Protein AF-A0A9W9FFK9-F1 (afdb_monomer_lite)

Radius of gyration: 16.59 Å; chains: 1; bounding box: 41×20×45 Å

Secondary structure (DSSP, 8-state):
---SSS-SEEETTTTEEEEETTS-SEEEE--HHHHHHHHHHHHT-HHHHHHHTTS-----SEEEEHHHHHHHHHHHH-----SPEEE-GGGT-

Structure (mmCIF, N/CA/C/O backbone):
data_AF-A0A9W9FFK9-F1
#
_entry.id   AF-A0A9W9FFK9-F1
#
loop_
_atom_site.group_PDB
_atom_site.id
_atom_site.type_symbol
_atom_site.label_atom_id
_atom_site.label_alt_id
_atom_site.label_comp_id
_atom_site.label_asym_id
_atom_site.label_entity_id
_atom_site.label_seq_id
_atom_site.pdbx_PDB_ins_code
_atom_site.Cartn_x
_atom_site.Cartn_y
_atom_site.Cartn_z
_atom_site.occupancy
_atom_site.B_iso_or_equiv
_atom_site.auth_seq_id
_atom_site.auth_comp_id
_atom_site.auth_asym_id
_atom_site.auth_atom_id
_atom_site.pdbx_PDB_model_num
ATOM 1 N N . MET A 1 1 ? 9.781 11.371 12.303 1.00 27.55 1 MET A N 1
ATOM 2 C CA . MET A 1 1 ? 10.783 10.790 11.388 1.00 27.55 1 MET A CA 1
ATOM 3 C C . MET A 1 1 ? 10.039 10.421 10.111 1.00 27.55 1 MET A C 1
ATOM 5 O O . MET A 1 1 ? 9.365 9.404 10.078 1.00 27.55 1 MET A O 1
ATOM 9 N N . GLY A 1 2 ? 9.977 11.348 9.153 1.00 34.09 2 GLY A N 1
ATOM 10 C CA . GLY A 1 2 ? 9.284 11.143 7.878 1.00 34.09 2 GLY A CA 1
ATOM 11 C C . GLY A 1 2 ? 10.288 10.661 6.843 1.00 34.09 2 GLY A C 1
ATOM 12 O O . GLY A 1 2 ? 11.423 11.136 6.847 1.00 34.09 2 GLY A O 1
ATOM 13 N N . ILE A 1 3 ? 9.892 9.713 5.994 1.00 40.72 3 ILE A N 1
ATOM 14 C CA . ILE A 1 3 ? 10.723 9.261 4.877 1.00 40.72 3 ILE A CA 1
ATOM 15 C C . ILE A 1 3 ? 11.057 10.505 4.043 1.00 40.72 3 ILE A C 1
ATOM 17 O O . ILE A 1 3 ? 10.168 11.189 3.543 1.00 40.72 3 ILE A O 1
ATOM 21 N N . LYS A 1 4 ? 12.350 10.840 3.977 1.00 39.94 4 LYS A N 1
ATOM 22 C CA . LYS A 1 4 ? 12.883 12.057 3.339 1.00 39.94 4 LYS A CA 1
ATOM 23 C C . LYS A 1 4 ? 12.708 12.053 1.812 1.00 39.94 4 LYS A C 1
ATOM 25 O O . LYS A 1 4 ? 12.892 13.079 1.168 1.00 39.94 4 LYS A O 1
ATOM 30 N N . TYR A 1 5 ? 12.353 10.897 1.258 1.00 43.84 5 TYR A N 1
ATOM 31 C CA . TYR A 1 5 ? 12.223 10.615 -0.161 1.00 43.84 5 TYR A CA 1
ATOM 32 C C . TYR A 1 5 ? 10.763 10.292 -0.477 1.00 43.84 5 TYR A C 1
ATOM 34 O O . TYR A 1 5 ? 10.133 9.450 0.164 1.00 43.84 5 TYR A O 1
ATOM 42 N N . GLY A 1 6 ? 10.207 11.037 -1.427 1.00 50.84 6 GLY A N 1
ATOM 43 C CA . GLY A 1 6 ? 8.836 10.870 -1.872 1.00 50.84 6 GLY A CA 1
ATOM 44 C C . GLY A 1 6 ? 8.635 9.525 -2.563 1.00 50.84 6 GLY A C 1
ATOM 45 O O . GLY A 1 6 ? 9.360 9.206 -3.495 1.00 50.84 6 GLY A O 1
ATOM 46 N N . VAL A 1 7 ? 7.578 8.838 -2.126 1.00 60.47 7 VAL A N 1
ATOM 47 C CA . VAL A 1 7 ? 6.920 7.669 -2.732 1.00 60.47 7 VAL A CA 1
ATOM 48 C C . VAL A 1 7 ? 7.784 6.398 -2.801 1.00 60.47 7 VAL A C 1
ATOM 50 O O . VAL A 1 7 ? 8.730 6.302 -3.570 1.00 60.47 7 VAL A O 1
ATOM 53 N N . LEU A 1 8 ? 7.402 5.391 -2.009 1.00 74.38 8 LEU A N 1
ATOM 54 C CA . LEU A 1 8 ? 7.883 4.012 -2.142 1.00 74.38 8 LEU A CA 1
ATOM 55 C C . LEU A 1 8 ? 7.423 3.462 -3.505 1.00 74.38 8 LEU A C 1
ATOM 57 O O . LEU A 1 8 ? 6.217 3.423 -3.769 1.00 74.38 8 LEU A O 1
ATOM 61 N N . GLY A 1 9 ? 8.354 3.049 -4.369 1.00 84.12 9 GLY A N 1
ATOM 62 C CA . GLY A 1 9 ? 8.043 2.530 -5.703 1.00 84.12 9 GLY A CA 1
ATOM 63 C C . GLY A 1 9 ? 7.946 3.612 -6.797 1.00 84.12 9 GLY A C 1
ATOM 64 O O . GLY A 1 9 ? 8.892 4.388 -6.963 1.00 84.12 9 GLY A O 1
ATOM 65 N N . PRO A 1 10 ? 6.877 3.636 -7.621 1.00 88.50 10 PRO A N 1
ATOM 66 C CA . PRO A 1 10 ? 6.835 4.433 -8.848 1.00 88.50 10 PRO A CA 1
ATOM 67 C C . PRO A 1 10 ? 6.495 5.909 -8.603 1.00 88.50 10 PRO A C 1
ATOM 69 O O . PRO A 1 10 ? 5.560 6.243 -7.874 1.00 88.50 10 PRO A O 1
ATOM 72 N N . ASN A 1 11 ? 7.178 6.805 -9.319 1.00 87.31 11 ASN A N 1
ATOM 73 C CA . ASN A 1 11 ? 6.838 8.222 -9.414 1.00 87.31 11 ASN A CA 1
ATOM 74 C C . ASN A 1 11 ? 6.505 8.599 -10.872 1.00 87.31 11 ASN A C 1
ATOM 76 O O . ASN A 1 11 ? 7.412 8.856 -11.670 1.00 87.31 11 ASN A O 1
ATOM 80 N N . PRO A 1 12 ? 5.210 8.670 -11.239 1.00 83.75 12 PRO A N 1
ATOM 81 C CA . PRO A 1 12 ? 4.783 8.993 -12.603 1.00 83.75 12 PRO A CA 1
ATOM 82 C C . PRO A 1 12 ? 5.219 10.380 -13.092 1.00 83.75 12 PRO A C 1
ATOM 84 O O . PRO A 1 12 ? 5.384 10.579 -14.293 1.00 83.75 12 PRO A O 1
ATOM 87 N N . VAL A 1 13 ? 5.421 11.340 -12.181 1.00 84.81 13 VAL A N 1
ATOM 88 C CA . VAL A 1 13 ? 5.811 12.716 -12.531 1.00 84.81 13 VAL A CA 1
ATOM 89 C C . VAL A 1 13 ? 7.267 12.760 -12.982 1.00 84.81 13 VAL A C 1
ATOM 91 O O . VAL A 1 13 ? 7.581 13.369 -14.002 1.00 84.81 13 VAL A O 1
ATOM 94 N N . SER A 1 14 ? 8.159 12.104 -12.236 1.00 86.44 14 SER A N 1
ATOM 95 C CA . SER A 1 14 ? 9.584 12.041 -12.577 1.00 86.44 14 SER A CA 1
ATOM 96 C C . SER A 1 14 ? 9.935 10.904 -13.537 1.00 86.44 14 SER A C 1
ATOM 98 O O . SER A 1 14 ? 11.056 10.886 -14.041 1.00 86.44 14 SER A O 1
ATOM 100 N N . LYS A 1 15 ? 8.998 9.977 -13.791 1.00 88.69 15 LYS A N 1
ATO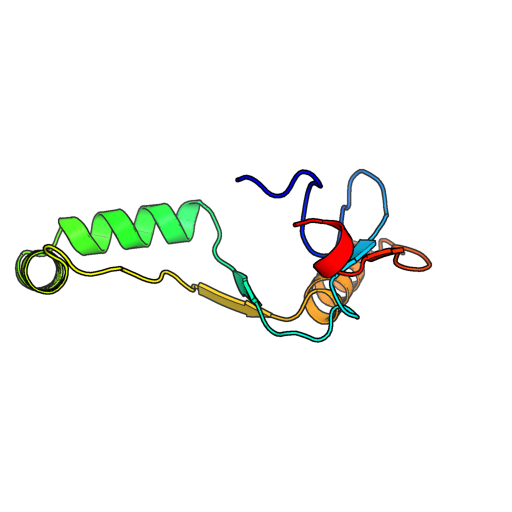M 101 C CA . LYS A 1 15 ? 9.199 8.735 -14.560 1.00 88.69 15 LYS A CA 1
ATOM 102 C C . LYS A 1 15 ? 10.348 7.884 -14.016 1.00 88.69 15 LYS A C 1
ATOM 104 O O . LYS A 1 15 ? 11.103 7.285 -14.772 1.00 88.69 15 LYS A O 1
ATOM 109 N N . LYS A 1 16 ? 10.501 7.864 -12.692 1.00 88.81 16 LYS A N 1
ATOM 110 C CA . LYS A 1 16 ? 11.506 7.060 -11.987 1.00 88.81 16 LYS A CA 1
ATOM 111 C C . LYS A 1 16 ? 10.840 6.175 -10.945 1.00 88.81 16 LYS A C 1
ATOM 113 O O . LYS A 1 16 ? 9.788 6.536 -10.418 1.00 88.81 16 LYS A O 1
ATOM 118 N N . ALA A 1 17 ? 11.478 5.056 -10.628 1.00 89.81 17 ALA A N 1
ATOM 119 C CA . ALA A 1 17 ? 11.112 4.208 -9.503 1.00 89.81 17 ALA A CA 1
ATOM 120 C C . ALA A 1 17 ? 12.284 4.096 -8.521 1.00 89.81 17 ALA A C 1
ATOM 122 O O . ALA A 1 17 ? 13.439 4.013 -8.942 1.00 89.81 17 ALA A O 1
ATOM 123 N N . VAL A 1 18 ? 11.971 4.090 -7.226 1.00 88.94 18 VAL A N 1
ATOM 124 C CA . VAL A 1 18 ? 12.942 3.873 -6.147 1.00 88.94 18 VAL A CA 1
ATOM 125 C C . VAL A 1 18 ? 12.508 2.653 -5.347 1.00 88.94 18 VAL A C 1
ATOM 127 O O . VAL A 1 18 ? 11.361 2.581 -4.899 1.00 88.94 18 VAL A O 1
ATOM 130 N N . PHE A 1 19 ? 13.426 1.704 -5.181 1.00 89.88 19 PHE A N 1
ATOM 131 C CA . PHE A 1 19 ? 13.226 0.461 -4.451 1.00 89.88 19 PHE A CA 1
ATOM 132 C C . PHE A 1 19 ? 14.094 0.416 -3.204 1.00 89.88 19 PHE A C 1
ATOM 134 O O . PHE A 1 19 ? 15.302 0.634 -3.236 1.00 89.88 19 PHE A O 1
ATOM 141 N N . TYR A 1 20 ? 13.466 0.107 -2.079 1.00 86.25 20 TYR A N 1
ATOM 142 C CA . TYR A 1 20 ? 14.115 0.007 -0.788 1.00 86.25 20 TYR A CA 1
ATOM 143 C C . TYR A 1 20 ? 14.366 -1.459 -0.458 1.00 86.25 20 TYR A C 1
ATOM 145 O O . TYR A 1 20 ? 13.454 -2.286 -0.422 1.00 86.25 20 TYR A O 1
ATOM 153 N N . SER A 1 21 ? 15.623 -1.797 -0.157 1.00 84.12 21 SER A N 1
ATOM 154 C CA . SER A 1 21 ? 16.041 -3.187 0.091 1.00 84.12 21 SER A CA 1
ATOM 155 C C . SER A 1 21 ? 15.627 -4.168 -1.024 1.00 84.12 21 SER A C 1
ATOM 157 O O . SER A 1 21 ? 15.152 -5.263 -0.711 1.00 84.12 21 SER A O 1
ATOM 159 N N . GLY A 1 22 ? 15.757 -3.793 -2.300 1.00 84.38 22 GLY A N 1
ATOM 160 C CA . GLY A 1 22 ? 15.396 -4.657 -3.426 1.00 84.38 22 GLY A CA 1
ATOM 161 C C . GLY A 1 22 ? 13.924 -4.610 -3.835 1.00 84.38 22 GLY A C 1
ATOM 162 O O . GLY A 1 22 ? 13.567 -5.252 -4.814 1.00 84.38 22 GLY A O 1
ATOM 163 N N . GLY A 1 23 ? 13.049 -3.892 -3.123 1.00 87.88 23 GLY A N 1
ATOM 164 C CA . GLY A 1 23 ? 11.662 -3.648 -3.544 1.00 87.88 23 GLY A CA 1
ATOM 165 C C . GLY A 1 23 ? 10.706 -4.848 -3.520 1.00 87.88 23 GLY A C 1
ATOM 166 O O . GLY A 1 23 ? 9.529 -4.679 -3.837 1.00 87.88 23 GLY A O 1
ATOM 167 N N . ASP A 1 24 ? 11.174 -6.034 -3.119 1.00 90.81 24 ASP A N 1
ATOM 168 C CA . ASP A 1 24 ? 10.379 -7.275 -3.044 1.00 90.81 24 ASP A CA 1
ATOM 169 C C . ASP A 1 24 ? 9.619 -7.435 -1.722 1.00 90.81 24 ASP A C 1
ATOM 171 O O . ASP A 1 24 ? 8.746 -8.294 -1.577 1.00 90.81 24 ASP A O 1
ATOM 175 N N . LYS A 1 25 ? 9.945 -6.612 -0.721 1.00 89.88 25 LYS A N 1
ATOM 176 C CA . LYS A 1 25 ? 9.280 -6.674 0.580 1.00 89.88 25 LYS A CA 1
ATOM 177 C C . LYS A 1 25 ? 7.846 -6.179 0.455 1.00 89.88 25 LYS A C 1
ATOM 179 O O . LYS A 1 25 ? 7.589 -5.094 -0.060 1.00 89.88 25 LYS A O 1
ATOM 184 N N . VAL A 1 26 ? 6.917 -6.971 0.979 1.00 90.62 26 VAL A N 1
ATOM 185 C CA . VAL A 1 26 ? 5.504 -6.599 1.039 1.00 90.62 26 VAL A CA 1
ATOM 186 C C . VAL A 1 26 ? 5.321 -5.485 2.064 1.00 90.62 26 VAL A C 1
ATOM 188 O O . VAL A 1 26 ? 5.724 -5.616 3.221 1.00 90.62 26 VAL A O 1
ATOM 191 N N . ILE A 1 27 ? 4.678 -4.406 1.633 1.00 88.06 27 ILE A N 1
ATOM 192 C CA . ILE A 1 27 ? 4.300 -3.265 2.458 1.00 88.06 27 ILE A CA 1
ATOM 193 C C . ILE A 1 27 ? 2.776 -3.137 2.511 1.00 88.06 27 ILE A C 1
ATOM 195 O O . ILE A 1 27 ? 2.064 -3.453 1.555 1.00 88.06 27 ILE A O 1
ATOM 199 N N . ALA A 1 28 ? 2.270 -2.676 3.652 1.00 90.38 28 ALA A N 1
ATOM 200 C CA . ALA A 1 28 ? 0.867 -2.317 3.804 1.00 90.38 28 ALA A CA 1
ATOM 201 C C . ALA A 1 28 ? 0.640 -0.921 3.219 1.00 90.38 28 ALA A C 1
ATOM 203 O O . ALA A 1 28 ? 1.302 0.038 3.618 1.00 90.38 28 ALA A O 1
ATOM 204 N N . VAL A 1 29 ? -0.309 -0.805 2.294 1.00 89.44 29 VAL A N 1
ATOM 205 C CA . VAL A 1 29 ? -0.667 0.462 1.660 1.00 89.44 29 VAL A CA 1
ATOM 206 C C . VAL A 1 29 ? -2.148 0.764 1.843 1.00 89.44 29 VAL A C 1
ATOM 208 O O . VAL A 1 29 ? -3.027 -0.107 1.792 1.00 89.44 29 VAL A O 1
ATOM 211 N N . SER A 1 30 ? -2.424 2.045 2.052 1.00 91.31 30 SER A N 1
ATOM 212 C CA . SER A 1 30 ? -3.776 2.566 2.187 1.00 91.31 30 SER A CA 1
ATOM 213 C C . SER A 1 30 ? -3.876 3.924 1.518 1.00 91.31 30 SER A C 1
ATOM 215 O O . SER A 1 30 ? -3.010 4.780 1.689 1.00 91.31 30 SER A O 1
ATOM 217 N N . THR A 1 31 ? -4.947 4.131 0.755 1.00 90.88 31 THR A N 1
ATOM 218 C CA . THR A 1 31 ? -5.281 5.467 0.257 1.00 90.88 31 THR A CA 1
ATOM 219 C C . THR A 1 31 ? -5.712 6.345 1.430 1.00 90.88 31 THR A C 1
ATOM 221 O O . THR A 1 31 ? -6.270 5.853 2.414 1.00 90.88 31 THR A O 1
ATOM 224 N N . LEU A 1 32 ? -5.520 7.662 1.318 1.00 91.25 32 LEU A N 1
ATOM 225 C CA . LEU A 1 32 ? -5.983 8.604 2.346 1.00 91.25 32 LEU A CA 1
ATOM 226 C C . LEU A 1 32 ? -7.498 8.490 2.592 1.00 91.25 32 LEU A C 1
ATOM 228 O O . LEU A 1 32 ? -7.947 8.582 3.730 1.00 91.25 32 LEU A O 1
ATOM 232 N N . SER A 1 33 ? -8.277 8.216 1.541 1.00 93.56 33 SER A N 1
ATOM 233 C CA . SER A 1 33 ? -9.723 7.991 1.648 1.00 93.56 33 SER A CA 1
ATOM 234 C C . SER A 1 33 ? -10.066 6.720 2.436 1.00 93.56 33 SER A C 1
ATOM 236 O O . SER A 1 33 ? -10.950 6.759 3.294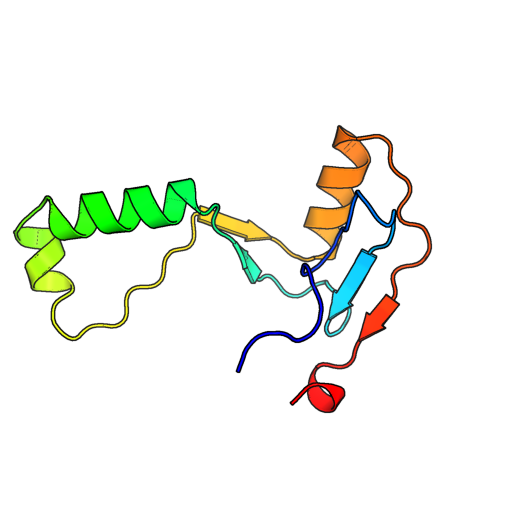 1.00 93.56 33 SER A O 1
ATOM 238 N N . ASN A 1 34 ? -9.337 5.616 2.225 1.00 93.69 34 ASN A N 1
ATOM 239 C CA . ASN A 1 34 ? -9.523 4.391 3.008 1.00 93.69 34 ASN A CA 1
ATOM 240 C C . ASN A 1 34 ? -9.140 4.600 4.477 1.00 93.69 34 ASN A C 1
ATOM 242 O O . ASN A 1 34 ? -9.855 4.125 5.356 1.00 93.69 34 ASN A O 1
ATOM 246 N N . ILE A 1 35 ? -8.066 5.351 4.749 1.00 94.69 35 ILE A N 1
ATOM 247 C CA . ILE A 1 35 ? -7.667 5.717 6.117 1.00 94.69 35 ILE A CA 1
ATOM 248 C C . ILE A 1 35 ? -8.773 6.532 6.793 1.00 94.69 35 ILE A C 1
ATOM 250 O O . ILE A 1 35 ? -9.222 6.167 7.876 1.00 94.69 35 ILE A O 1
ATOM 254 N N . ALA A 1 36 ? -9.269 7.586 6.141 1.00 95.19 36 ALA A N 1
ATOM 255 C CA . ALA A 1 36 ? -10.355 8.405 6.677 1.00 95.19 36 ALA A CA 1
ATOM 256 C C . ALA A 1 36 ? -11.625 7.576 6.928 1.00 95.19 36 ALA A C 1
ATOM 258 O O . ALA A 1 36 ? -12.227 7.662 7.995 1.00 95.19 36 ALA A O 1
ATOM 259 N N . THR A 1 37 ? -11.994 6.713 5.978 1.00 95.62 37 THR A N 1
ATOM 260 C CA . THR A 1 37 ? -13.153 5.820 6.105 1.00 95.62 37 THR A CA 1
ATOM 261 C C . THR A 1 37 ? -12.999 4.861 7.283 1.00 95.62 37 THR A C 1
ATOM 263 O O . THR A 1 37 ? -13.954 4.652 8.029 1.00 95.62 37 THR A O 1
ATOM 266 N N . ALA A 1 38 ? -11.811 4.281 7.469 1.00 94.44 38 ALA A N 1
ATOM 267 C CA . ALA A 1 38 ? -11.531 3.389 8.587 1.00 94.44 38 ALA A CA 1
ATOM 268 C C . ALA A 1 38 ? -11.648 4.120 9.931 1.00 94.44 38 ALA A C 1
ATOM 270 O O . ALA A 1 38 ? -12.290 3.601 10.839 1.00 94.44 38 ALA A O 1
ATOM 271 N N . ILE A 1 39 ? -11.118 5.344 10.035 1.00 94.69 39 ILE A N 1
ATOM 272 C CA . ILE A 1 39 ? -11.228 6.173 11.245 1.00 94.69 39 ILE A CA 1
ATOM 273 C C . ILE A 1 39 ? -12.695 6.493 11.555 1.00 94.69 39 ILE A C 1
ATOM 275 O O . ILE A 1 39 ? -13.139 6.298 12.682 1.00 94.69 39 ILE A O 1
ATOM 279 N N . VAL A 1 40 ? -13.473 6.936 10.563 1.00 96.06 40 VAL A N 1
ATOM 280 C CA . VAL A 1 40 ? -14.898 7.251 10.764 1.00 96.06 40 VAL A CA 1
ATOM 281 C C . VAL A 1 40 ? -15.679 6.015 11.207 1.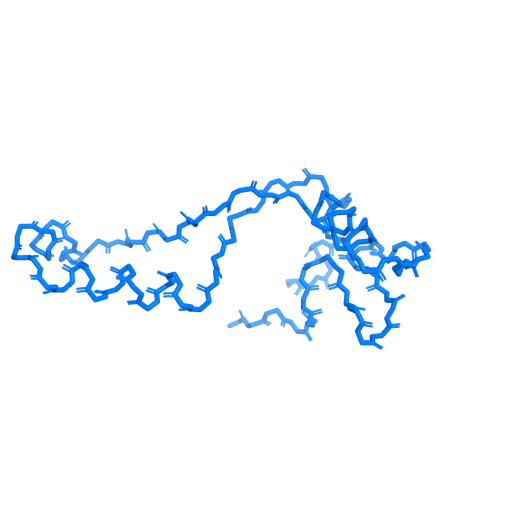00 96.06 40 VAL A C 1
ATOM 283 O O . VAL A 1 40 ? -16.486 6.106 12.127 1.00 96.06 40 VAL A O 1
ATOM 286 N N . LYS A 1 41 ? -15.426 4.849 10.601 1.00 93.69 41 LYS A N 1
ATOM 287 C CA . LYS A 1 41 ? -16.074 3.591 11.002 1.00 93.69 41 LYS A CA 1
ATOM 288 C C . LYS A 1 41 ? -15.693 3.161 12.416 1.00 93.69 41 LYS A C 1
ATOM 290 O O . LYS A 1 41 ? -16.560 2.688 13.138 1.00 93.69 41 LYS A O 1
ATOM 295 N N . LEU A 1 42 ? -14.427 3.341 12.795 1.00 94.62 42 LEU A N 1
ATOM 296 C CA . LEU A 1 42 ? -13.921 3.017 14.128 1.00 94.62 42 LEU A CA 1
ATOM 297 C C . LEU A 1 42 ? -14.621 3.846 15.211 1.00 94.62 42 LEU A C 1
ATOM 299 O O . LEU A 1 42 ? -15.048 3.296 16.219 1.00 94.62 42 LEU A O 1
ATOM 303 N N . LEU A 1 43 ? -14.745 5.158 14.982 1.00 93.44 43 LEU A N 1
ATOM 304 C CA . LEU A 1 43 ? -15.343 6.106 15.928 1.00 93.44 43 LEU A CA 1
ATOM 305 C C . LEU A 1 43 ? -16.878 6.084 15.914 1.00 93.44 43 LEU A C 1
ATOM 307 O O . LEU A 1 43 ? -17.509 6.426 16.906 1.00 93.44 43 LEU A O 1
ATOM 311 N N . GLY A 1 44 ? -17.487 5.717 14.784 1.00 92.94 44 GLY A N 1
ATOM 312 C CA . GLY A 1 44 ? -18.939 5.738 14.589 1.00 92.94 44 GLY A CA 1
ATOM 313 C C . GLY A 1 44 ? -19.688 4.540 15.178 1.00 92.94 44 GLY A C 1
ATOM 314 O O . GLY A 1 44 ? -20.913 4.492 15.089 1.00 92.94 44 GLY A O 1
ATOM 315 N N . ASN A 1 45 ? -18.980 3.564 15.745 1.00 92.31 45 ASN A N 1
ATOM 316 C CA . ASN A 1 45 ? -19.563 2.384 16.365 1.00 92.31 45 ASN A CA 1
ATOM 317 C C . ASN A 1 45 ? -18.950 2.186 17.758 1.00 92.31 45 ASN A C 1
ATOM 319 O O . ASN A 1 45 ? -17.744 2.001 17.895 1.00 92.31 45 ASN A O 1
ATOM 323 N N . GLU A 1 46 ? -19.801 2.205 18.784 1.00 92.50 46 GLU A N 1
ATOM 324 C CA . GLU A 1 46 ? -19.396 2.116 20.193 1.00 92.50 46 GLU A CA 1
ATOM 325 C C . GLU A 1 46 ? -18.579 0.850 20.483 1.00 92.50 46 GLU A C 1
ATOM 327 O O . GLU A 1 46 ? -17.524 0.919 21.102 1.00 92.50 46 GLU A O 1
ATOM 332 N N . SER A 1 47 ? -18.988 -0.303 19.945 1.00 92.12 47 SER A N 1
ATOM 333 C CA . SER A 1 47 ? -18.272 -1.564 20.174 1.00 92.12 47 SER A CA 1
ATOM 334 C C . SER A 1 47 ? -16.866 -1.583 19.563 1.00 92.12 47 SER A C 1
ATOM 336 O O . SER A 1 47 ? -15.942 -2.128 20.166 1.00 92.12 47 SER A O 1
ATOM 338 N N . THR A 1 48 ? -16.675 -0.975 18.387 1.00 91.69 48 THR A N 1
ATOM 339 C CA . THR A 1 48 ? -15.345 -0.884 17.767 1.00 91.69 48 THR A CA 1
ATOM 340 C C . THR A 1 48 ? -14.489 0.199 18.404 1.00 91.69 48 THR A C 1
ATOM 342 O O . THR A 1 48 ? -13.272 0.042 18.462 1.00 91.69 48 THR A O 1
ATOM 345 N N . PHE A 1 49 ? -15.113 1.275 18.885 1.00 94.00 49 PHE A N 1
ATOM 346 C CA . PHE A 1 49 ? -14.438 2.335 19.617 1.00 94.00 49 PHE A CA 1
ATOM 347 C C . PHE A 1 49 ? -13.858 1.803 20.928 1.00 94.00 49 PHE A C 1
ATOM 349 O O . PHE A 1 49 ? -12.650 1.896 21.125 1.00 94.00 49 PHE A O 1
ATOM 356 N N . GLU A 1 50 ? -14.677 1.168 21.770 1.00 95.38 50 GLU A N 1
ATOM 357 C CA . GLU A 1 50 ? -14.244 0.622 23.063 1.00 95.38 50 GLU A CA 1
ATOM 358 C C . GLU A 1 50 ? -13.119 -0.409 22.905 1.00 95.38 50 GLU A C 1
ATOM 360 O O . GLU A 1 50 ? -12.128 -0.377 23.633 1.00 95.38 50 GLU A O 1
ATOM 365 N N . ALA A 1 51 ? -13.205 -1.273 21.887 1.00 92.12 51 ALA A N 1
ATOM 366 C CA . ALA A 1 51 ? -12.147 -2.234 21.575 1.00 92.12 51 ALA A CA 1
ATOM 367 C C . ALA A 1 51 ? -10.815 -1.576 21.152 1.00 92.12 51 ALA A C 1
ATOM 369 O O . ALA A 1 51 ? -9.757 -2.196 21.267 1.00 92.12 51 ALA A O 1
ATOM 370 N N . ALA A 1 52 ? -10.856 -0.341 20.649 1.00 93.62 52 ALA A N 1
ATOM 371 C CA . ALA A 1 52 ? -9.694 0.401 20.171 1.00 93.62 52 ALA A CA 1
ATOM 372 C C . ALA A 1 52 ? -9.085 1.345 21.215 1.00 93.62 52 ALA A C 1
ATOM 374 O O . ALA A 1 52 ? -7.984 1.863 21.005 1.00 93.62 52 ALA A O 1
ATOM 375 N N . VAL A 1 53 ? -9.770 1.580 22.337 1.00 94.44 53 VAL A N 1
ATOM 376 C CA . VAL A 1 53 ? -9.287 2.464 23.399 1.00 94.44 53 VAL A CA 1
ATOM 377 C C . VAL A 1 53 ? -7.921 1.985 23.895 1.00 94.44 53 VAL A C 1
ATOM 379 O O . VAL A 1 53 ? -7.741 0.840 24.305 1.00 94.44 53 VAL A O 1
ATOM 382 N N . ASN A 1 54 ? -6.940 2.891 23.869 1.00 93.81 54 ASN A N 1
ATOM 383 C CA . ASN A 1 54 ? -5.551 2.640 24.269 1.00 93.81 54 ASN A CA 1
ATOM 384 C C . ASN A 1 54 ? -4.845 1.508 23.496 1.00 93.81 54 ASN A C 1
ATOM 386 O O . ASN A 1 54 ? -3.821 1.008 23.962 1.00 93.81 54 ASN A O 1
ATOM 390 N N . GLN A 1 55 ? -5.356 1.115 22.325 1.00 95.50 55 GLN A N 1
ATOM 391 C CA . GLN A 1 55 ? -4.737 0.107 21.467 1.00 95.50 55 GLN A CA 1
ATOM 392 C C . GLN A 1 55 ? -4.189 0.726 20.174 1.00 95.50 55 GLN A C 1
ATOM 394 O O . GLN A 1 55 ? -4.794 1.643 19.612 1.00 95.50 55 GLN A O 1
ATOM 399 N N . PRO A 1 56 ? -3.052 0.230 19.655 1.00 93.62 56 PRO A N 1
ATOM 400 C CA . PRO A 1 56 ? -2.599 0.596 18.322 1.00 93.62 56 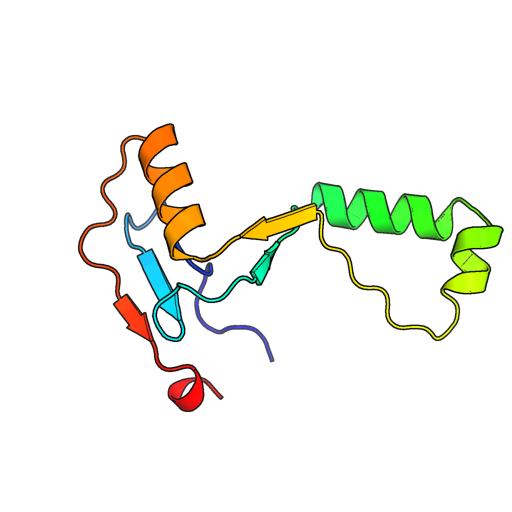PRO A CA 1
ATOM 401 C C . PRO A 1 56 ? -3.538 0.002 17.265 1.00 93.62 56 PRO A C 1
ATOM 403 O O . PRO A 1 56 ? -3.836 -1.192 17.282 1.00 93.62 56 PRO A O 1
ATOM 406 N N . ILE A 1 57 ? -3.963 0.827 16.306 1.00 92.06 57 ILE A N 1
ATOM 407 C CA . ILE A 1 57 ? -4.820 0.404 15.193 1.00 92.06 57 ILE A CA 1
ATOM 408 C C . ILE A 1 57 ? -4.023 0.441 13.893 1.00 92.06 57 ILE A C 1
ATOM 410 O O . ILE A 1 57 ? -3.491 1.478 13.496 1.00 92.06 57 ILE A O 1
ATOM 414 N N . TYR A 1 58 ? -3.966 -0.701 13.212 1.00 91.69 58 TYR A N 1
ATOM 415 C CA . TYR A 1 58 ? -3.275 -0.858 11.936 1.00 91.69 58 TYR A CA 1
ATOM 416 C C . TYR A 1 58 ? -4.287 -0.824 10.792 1.00 91.69 58 TYR A C 1
ATOM 418 O O . TYR A 1 58 ? -5.199 -1.647 10.737 1.00 91.69 58 TYR A O 1
ATOM 426 N N . ILE A 1 59 ? -4.122 0.118 9.862 1.00 91.88 59 ILE A N 1
ATOM 427 C CA . ILE A 1 59 ? -5.015 0.278 8.708 1.00 91.88 59 ILE A CA 1
ATOM 428 C C . ILE A 1 59 ? -4.285 -0.163 7.440 1.00 91.88 59 ILE A C 1
ATOM 430 O O . ILE A 1 59 ? -3.380 0.518 6.954 1.00 91.88 59 ILE A O 1
ATOM 434 N N . CYS A 1 60 ? -4.722 -1.285 6.877 1.00 93.12 60 CYS A N 1
ATOM 435 C CA . CYS A 1 60 ? -4.198 -1.846 5.639 1.00 93.12 60 CYS A CA 1
ATOM 436 C C . CYS A 1 60 ? -5.357 -2.124 4.682 1.00 93.12 60 CYS A C 1
ATOM 438 O O . CYS A 1 60 ? -6.231 -2.928 4.997 1.00 93.12 60 CYS A O 1
ATOM 440 N N . SER A 1 61 ? -5.376 -1.455 3.528 1.00 91.56 61 SER A N 1
ATOM 441 C CA . SER A 1 61 ? -6.358 -1.755 2.476 1.00 91.56 61 SER A CA 1
ATOM 442 C C . SER A 1 61 ? -5.819 -2.699 1.404 1.00 91.56 61 SER A C 1
ATOM 444 O O . SER A 1 61 ? -6.596 -3.411 0.776 1.00 91.56 61 SER A O 1
ATOM 446 N N . ALA A 1 62 ? -4.501 -2.723 1.207 1.00 91.38 62 ALA A N 1
ATOM 447 C CA . ALA A 1 62 ? -3.831 -3.656 0.317 1.00 91.38 62 ALA A CA 1
ATOM 448 C C . ALA A 1 62 ? -2.407 -3.940 0.808 1.00 91.38 62 ALA A C 1
ATOM 450 O O . ALA A 1 62 ? -1.769 -3.093 1.435 1.00 91.38 62 ALA A O 1
ATOM 451 N N . ALA A 1 63 ? -1.906 -5.128 0.486 1.00 93.06 63 ALA A N 1
ATOM 452 C CA . ALA A 1 63 ? -0.526 -5.529 0.714 1.00 93.06 63 ALA A CA 1
ATOM 453 C C . ALA A 1 63 ? 0.152 -5.704 -0.649 1.00 93.06 63 ALA A C 1
ATOM 455 O O . ALA A 1 63 ? -0.321 -6.478 -1.480 1.00 93.06 63 ALA A O 1
ATOM 456 N N . VAL A 1 64 ? 1.221 -4.955 -0.903 1.00 93.31 64 VAL A N 1
ATOM 457 C CA . VAL A 1 64 ? 1.895 -4.924 -2.208 1.00 93.31 64 VAL A CA 1
ATOM 458 C C . VAL A 1 64 ? 3.388 -4.687 -2.013 1.00 93.31 64 VAL A C 1
ATOM 460 O O . VAL A 1 64 ? 3.787 -4.070 -1.035 1.00 93.31 64 VAL A O 1
ATOM 463 N N . SER A 1 65 ? 4.227 -5.188 -2.913 1.00 93.38 65 SER A N 1
ATOM 464 C CA . SER A 1 65 ? 5.653 -4.839 -2.967 1.00 93.38 65 SER A CA 1
ATOM 465 C C . SER A 1 65 ? 5.872 -3.610 -3.854 1.00 93.38 65 SER A C 1
ATOM 467 O O . SER A 1 65 ? 5.083 -3.374 -4.769 1.00 93.38 65 SER A O 1
ATOM 469 N N . GLU A 1 66 ? 6.978 -2.894 -3.691 1.00 92.31 66 GLU A N 1
ATOM 470 C CA . GLU A 1 66 ? 7.307 -1.737 -4.537 1.00 92.31 66 GLU A CA 1
ATOM 471 C C . GLU A 1 66 ? 7.456 -2.124 -6.012 1.00 92.31 66 GLU A C 1
ATOM 473 O O . GLU A 1 66 ? 6.939 -1.417 -6.874 1.00 92.31 66 GLU A O 1
ATOM 478 N N . ARG A 1 67 ? 8.058 -3.288 -6.307 1.00 92.50 67 ARG A N 1
ATOM 479 C CA . ARG A 1 67 ? 8.141 -3.817 -7.681 1.00 92.50 67 ARG A CA 1
ATOM 480 C C . ARG A 1 67 ? 6.765 -4.025 -8.288 1.00 92.50 67 ARG A C 1
ATOM 482 O O . ARG A 1 67 ? 6.454 -3.443 -9.323 1.00 92.50 67 ARG A O 1
ATOM 489 N N . ARG A 1 68 ? 5.913 -4.786 -7.595 1.00 94.00 68 ARG A N 1
ATOM 490 C CA . ARG A 1 68 ? 4.539 -5.036 -8.039 1.00 94.00 68 ARG A CA 1
ATOM 491 C C . ARG A 1 68 ? 3.737 -3.750 -8.232 1.00 94.00 68 ARG A C 1
ATOM 493 O O . ARG A 1 68 ? 2.955 -3.656 -9.171 1.00 94.00 68 ARG A O 1
ATOM 500 N N . LEU A 1 69 ? 3.912 -2.762 -7.358 1.00 92.00 69 LEU A N 1
ATOM 501 C CA . LEU A 1 69 ? 3.250 -1.470 -7.506 1.00 92.00 69 LEU A CA 1
ATOM 502 C C . LEU A 1 69 ? 3.747 -0.728 -8.756 1.00 92.00 69 LEU A C 1
ATOM 504 O O . LEU A 1 69 ? 2.927 -0.208 -9.508 1.00 92.00 69 LEU A O 1
ATOM 508 N N . THR A 1 70 ? 5.057 -0.720 -9.012 1.00 92.62 70 THR A N 1
ATOM 509 C CA . THR A 1 70 ? 5.644 -0.141 -10.230 1.00 92.62 70 THR A CA 1
ATOM 510 C C . THR A 1 70 ? 5.151 -0.835 -11.495 1.00 92.62 70 THR A C 1
ATOM 512 O O . THR A 1 70 ? 4.785 -0.145 -12.441 1.00 92.62 70 THR A O 1
ATOM 515 N N . GLU A 1 71 ? 5.070 -2.168 -11.505 1.00 93.94 71 GLU A N 1
ATOM 516 C CA . GLU A 1 71 ? 4.492 -2.939 -12.615 1.00 93.94 71 GLU A CA 1
ATOM 517 C C . GLU A 1 71 ? 3.047 -2.519 -12.892 1.00 93.94 71 GLU A C 1
ATOM 519 O O . GLU A 1 71 ? 2.721 -2.150 -14.011 1.00 93.94 71 GLU A O 1
ATOM 524 N N . LEU A 1 72 ? 2.194 -2.493 -11.863 1.00 92.62 72 LEU A N 1
ATOM 525 C CA . LEU A 1 72 ? 0.785 -2.119 -12.013 1.00 92.62 72 LEU A CA 1
ATOM 526 C C . LEU A 1 72 ? 0.613 -0.696 -12.557 1.00 92.62 72 LEU A C 1
ATOM 528 O O . LEU A 1 72 ? -0.267 -0.444 -13.380 1.00 92.62 72 LEU A O 1
ATOM 532 N N . VAL A 1 73 ? 1.439 0.246 -12.096 1.00 91.31 73 VAL A N 1
ATOM 533 C CA . VAL A 1 73 ? 1.404 1.625 -12.592 1.00 91.31 73 VAL A CA 1
ATOM 534 C C . VAL A 1 73 ? 1.928 1.696 -14.026 1.00 91.31 73 VAL A C 1
ATOM 536 O O . VAL A 1 73 ? 1.332 2.404 -14.834 1.00 91.31 73 VAL A O 1
ATOM 539 N N . SER A 1 74 ? 2.988 0.960 -14.362 1.00 93.62 74 SER A N 1
ATOM 540 C CA . SER A 1 74 ? 3.503 0.851 -15.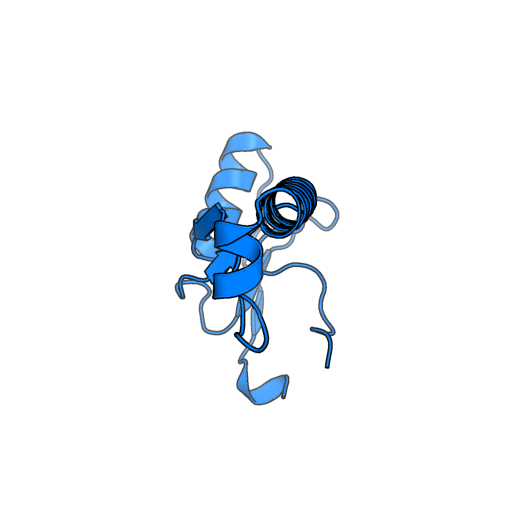733 1.00 93.62 74 SER A CA 1
ATOM 541 C C . SER A 1 74 ? 2.431 0.302 -16.677 1.00 93.62 74 SER A C 1
ATOM 543 O O . SER A 1 74 ? 2.097 0.959 -17.659 1.00 93.62 74 SER A O 1
ATOM 545 N N . ASP A 1 75 ? 1.795 -0.816 -16.320 1.00 95.56 75 ASP A N 1
ATOM 546 C CA . ASP A 1 75 ? 0.738 -1.459 -17.109 1.00 95.56 75 ASP A CA 1
ATOM 547 C C . ASP A 1 75 ? -0.453 -0.520 -17.345 1.00 95.56 75 ASP A C 1
ATOM 549 O O . ASP A 1 75 ? -1.011 -0.461 -18.440 1.00 95.56 75 ASP A O 1
ATOM 553 N N . PHE A 1 76 ? -0.844 0.240 -16.318 1.00 93.50 76 PHE A N 1
ATOM 554 C CA . PHE A 1 76 ? -1.987 1.147 -16.398 1.00 93.50 76 PHE A CA 1
ATOM 555 C C . PHE A 1 76 ? -1.687 2.445 -17.164 1.00 93.50 76 PHE A C 1
ATOM 557 O O . PHE A 1 76 ? -2.568 2.988 -17.828 1.00 93.50 76 PHE A O 1
ATOM 564 N N . THR A 1 77 ? -0.465 2.975 -17.052 1.00 92.38 77 THR A N 1
ATOM 565 C CA . THR A 1 77 ? -0.099 4.300 -17.593 1.00 92.38 77 THR A CA 1
ATOM 566 C C . THR A 1 77 ? 0.728 4.246 -18.876 1.00 92.38 77 THR A C 1
ATOM 568 O O . THR A 1 77 ? 0.861 5.266 -19.551 1.00 92.38 77 THR A O 1
ATOM 571 N N . GLY A 1 78 ? 1.304 3.091 -19.209 1.00 93.25 78 GLY A N 1
ATOM 572 C CA . GLY A 1 78 ? 2.276 2.921 -20.290 1.00 93.25 78 GLY A CA 1
ATOM 573 C C . GLY A 1 78 ? 3.637 3.578 -20.024 1.00 93.25 78 GLY A C 1
ATOM 574 O O . GLY A 1 78 ? 4.426 3.736 -20.955 1.00 93.25 78 GLY A O 1
ATOM 575 N N . ILE A 1 79 ? 3.911 4.023 -18.793 1.00 92.56 79 ILE A N 1
ATOM 576 C CA . ILE A 1 79 ? 5.174 4.678 -18.436 1.00 92.56 79 ILE A CA 1
ATOM 577 C C . ILE A 1 79 ? 6.249 3.621 -18.186 1.00 92.56 79 ILE A C 1
ATOM 579 O O . ILE A 1 79 ? 6.138 2.830 -17.254 1.00 92.56 79 ILE A O 1
ATOM 583 N N . ASP A 1 80 ? 7.340 3.694 -18.947 1.00 92.00 80 ASP A N 1
ATOM 584 C CA . ASP A 1 80 ? 8.591 3.026 -18.597 1.00 92.00 80 ASP A CA 1
ATOM 585 C C . ASP A 1 80 ? 9.327 3.837 -17.517 1.00 92.00 80 ASP A C 1
ATOM 587 O O . ASP A 1 80 ? 9.684 5.001 -17.726 1.00 92.00 80 ASP A O 1
ATOM 591 N N . PHE A 1 81 ? 9.522 3.224 -16.348 1.00 89.06 81 PHE A N 1
ATOM 592 C CA . PHE A 1 81 ? 10.228 3.814 -15.206 1.00 89.06 81 PHE A CA 1
ATOM 593 C C . PHE A 1 81 ? 11.752 3.619 -15.267 1.00 89.06 81 PHE A C 1
ATOM 595 O O . PHE A 1 81 ? 12.461 4.074 -14.365 1.00 89.06 81 PHE A O 1
ATOM 602 N N . GLY A 1 82 ? 12.259 2.971 -16.322 1.00 88.50 82 GLY A N 1
ATOM 603 C CA . GLY A 1 82 ? 13.675 2.718 -16.538 1.00 88.50 82 GLY A CA 1
ATOM 604 C C . GLY A 1 82 ? 14.280 1.782 -15.492 1.00 88.50 82 GLY A C 1
ATOM 605 O O . GLY A 1 82 ? 13.597 0.944 -14.904 1.00 88.50 82 GLY A O 1
ATOM 606 N N . ILE A 1 83 ? 15.590 1.924 -15.265 1.00 86.56 83 ILE A N 1
ATOM 607 C CA . ILE A 1 83 ? 16.305 1.164 -14.233 1.00 86.56 83 ILE A CA 1
ATOM 608 C C . ILE A 1 83 ? 15.984 1.782 -12.862 1.00 86.56 83 ILE A C 1
ATOM 610 O O . ILE A 1 83 ? 16.322 2.951 -12.647 1.00 86.56 83 ILE A O 1
ATOM 614 N N . PRO A 1 84 ? 15.359 1.031 -11.938 1.00 84.50 84 PRO A N 1
ATOM 615 C CA . PRO A 1 84 ? 15.023 1.532 -10.611 1.00 84.50 84 PRO A CA 1
ATOM 616 C C . PRO A 1 84 ? 16.269 1.849 -9.782 1.00 84.50 84 PRO A C 1
ATOM 618 O O . PRO A 1 84 ? 17.277 1.145 -9.856 1.00 84.50 84 PRO A O 1
ATOM 621 N N . GLU A 1 85 ? 16.186 2.897 -8.967 1.00 84.12 85 GLU A N 1
ATOM 622 C CA . GLU A 1 85 ? 17.213 3.218 -7.977 1.00 84.12 85 GLU A CA 1
ATOM 623 C C . GLU A 1 85 ? 17.060 2.299 -6.762 1.00 84.12 85 GLU A C 1
ATOM 625 O O . GLU A 1 85 ? 15.977 2.206 -6.191 1.00 84.12 85 GLU A O 1
ATOM 630 N N . GLU A 1 86 ? 18.137 1.628 -6.359 1.00 82.38 86 GLU A N 1
ATOM 631 C CA . GLU A 1 86 ? 18.145 0.730 -5.203 1.00 82.38 86 GLU A CA 1
ATOM 632 C C . GLU A 1 86 ? 18.731 1.449 -3.985 1.00 82.38 86 GLU A C 1
ATOM 634 O O . GLU A 1 86 ? 19.878 1.897 -4.008 1.00 82.38 86 GLU A O 1
ATOM 639 N N . VAL A 1 87 ? 17.958 1.535 -2.903 1.00 81.50 87 VAL A N 1
ATOM 640 C CA . VAL A 1 87 ? 18.348 2.225 -1.669 1.00 81.50 87 VAL A CA 1
ATOM 641 C C . VAL A 1 87 ? 18.424 1.238 -0.507 1.00 81.50 87 VAL A C 1
ATOM 643 O O . VAL A 1 87 ? 17.467 0.523 -0.181 1.00 81.50 87 VAL A O 1
ATOM 646 N N . SER A 1 88 ? 19.571 1.214 0.174 1.00 74.00 88 SER A N 1
ATOM 647 C CA . SER A 1 88 ? 19.733 0.461 1.416 1.00 74.00 88 SER A CA 1
ATOM 648 C C . SER A 1 88 ? 19.047 1.196 2.562 1.00 74.00 88 SER A C 1
ATOM 650 O O . SER A 1 88 ? 19.386 2.327 2.895 1.00 74.00 88 SER A O 1
ATOM 652 N N . VAL A 1 89 ? 18.111 0.532 3.241 1.00 64.38 89 VAL A N 1
ATOM 653 C CA . VAL A 1 89 ? 17.392 1.127 4.383 1.00 64.38 89 VAL A CA 1
ATOM 654 C C . VAL A 1 89 ? 18.344 1.486 5.535 1.00 64.38 89 VAL A C 1
ATOM 656 O O . VAL A 1 89 ? 18.068 2.423 6.274 1.00 64.38 89 VAL A O 1
ATOM 659 N N . ARG A 1 90 ? 19.495 0.808 5.668 1.00 61.09 90 ARG A N 1
ATOM 660 C CA . ARG A 1 90 ? 20.504 1.130 6.698 1.00 61.09 90 ARG A CA 1
ATOM 661 C C . ARG A 1 90 ? 21.195 2.475 6.479 1.00 61.09 90 ARG A C 1
ATOM 663 O O . ARG A 1 90 ? 21.773 2.997 7.418 1.00 61.09 90 ARG A O 1
ATOM 670 N N . GLU A 1 91 ? 21.149 3.013 5.267 1.00 53.00 91 GLU A N 1
ATOM 671 C CA . GLU A 1 91 ? 21.773 4.294 4.920 1.00 53.00 91 GLU A CA 1
ATOM 672 C C . GLU A 1 91 ? 20.813 5.478 5.127 1.00 53.00 91 GLU A C 1
ATOM 674 O O . GLU A 1 91 ? 21.204 6.632 4.974 1.00 53.00 91 GLU A O 1
ATOM 679 N N . VAL A 1 92 ? 19.551 5.199 5.481 1.00 51.09 92 VAL A N 1
ATOM 680 C CA . VAL A 1 92 ? 18.466 6.190 5.581 1.00 51.09 92 VAL A CA 1
ATOM 681 C C . VAL A 1 92 ? 18.047 6.461 7.040 1.00 51.09 92 VAL A C 1
ATOM 683 O O . VAL A 1 92 ? 17.321 7.428 7.285 1.00 51.09 92 VAL A O 1
ATOM 686 N N . ILE A 1 93 ? 18.496 5.638 8.001 1.00 42.59 93 ILE A N 1
ATOM 687 C CA . ILE A 1 93 ? 18.155 5.723 9.439 1.00 42.59 93 ILE A CA 1
ATOM 688 C C . ILE A 1 93 ? 19.329 6.288 10.237 1.00 42.59 93 ILE A C 1
ATOM 690 O O . ILE A 1 93 ? 20.449 5.758 10.074 1.00 42.59 93 ILE A O 1
#

pLDDT: mean 85.06, std 15.51, range [27.55, 96.06]

Organism: NCBI:txid1131581

Sequence (93 aa):
MGIKYGVLGPNPVSKKAVFYSGGDKVIAVSTLSNIATAIVKLLGNESTFEAAVNQPIYICSAAVSERRLTELVSDFTGIDFGIPEEVSVREVI

Foldseek 3Di:
DDQPDPDAAADPVVLATAHEPNQQDKDFDDDPVQV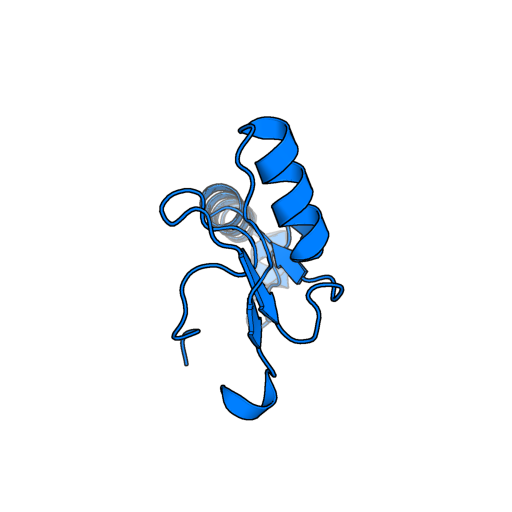VVVVCVCVVDPVSVVVPVVHDDDRGPDIDTSVRVNVVCCVVPVRRNDDHHYDYPVVRD